Protein AF-A0A1Y1KI64-F1 (afdb_monomer_lite)

Structure (mmCIF, N/CA/C/O backbone):
data_AF-A0A1Y1KI64-F1
#
_entry.id   AF-A0A1Y1KI64-F1
#
loop_
_atom_site.group_PDB
_atom_site.id
_atom_site.type_symbol
_atom_site.label_atom_id
_atom_site.label_alt_id
_atom_site.label_comp_id
_atom_site.label_asym_id
_atom_site.label_entity_id
_atom_site.label_seq_id
_atom_site.pdbx_PDB_ins_code
_atom_site.Cartn_x
_atom_site.Cartn_y
_atom_site.Cartn_z
_atom_site.occupancy
_atom_site.B_iso_or_equiv
_atom_site.auth_seq_id
_atom_site.auth_comp_id
_atom_site.auth_asym_id
_atom_site.auth_atom_id
_atom_site.pdbx_PDB_model_num
ATOM 1 N N . ARG A 1 1 ? -20.036 -4.953 -13.969 1.00 54.66 1 ARG A N 1
ATOM 2 C CA . ARG A 1 1 ? -20.227 -5.077 -12.501 1.00 54.66 1 ARG A CA 1
ATOM 3 C C . ARG A 1 1 ? -18.937 -5.643 -11.930 1.00 54.66 1 ARG A C 1
ATOM 5 O O . ARG A 1 1 ? -18.495 -6.660 -12.444 1.00 54.66 1 ARG A O 1
ATOM 12 N N . GLY A 1 2 ? -18.296 -4.951 -10.988 1.00 80.56 2 GLY A N 1
ATOM 13 C CA . GLY A 1 2 ? -16.979 -5.333 -10.461 1.00 80.56 2 GLY A CA 1
ATOM 14 C C . GLY A 1 2 ? -17.076 -6.128 -9.159 1.00 80.56 2 GLY A C 1
ATOM 15 O O . GLY A 1 2 ? -18.046 -5.983 -8.418 1.00 80.56 2 GLY A O 1
ATOM 16 N N . PHE A 1 3 ? -16.058 -6.939 -8.870 1.00 85.06 3 PHE A N 1
ATOM 17 C CA . PHE A 1 3 ? -15.993 -7.805 -7.684 1.00 85.06 3 PHE A CA 1
ATOM 18 C C . PHE A 1 3 ? -16.094 -7.028 -6.353 1.00 85.06 3 PHE A C 1
ATOM 20 O O . PHE A 1 3 ? -16.698 -7.513 -5.401 1.00 85.06 3 PHE A O 1
ATOM 27 N N . GLN A 1 4 ? -15.623 -5.774 -6.330 1.00 91.38 4 GLN A N 1
ATOM 28 C CA . GLN A 1 4 ? -15.728 -4.837 -5.201 1.00 91.38 4 GLN A CA 1
ATOM 29 C C . GLN A 1 4 ? -17.155 -4.685 -4.640 1.00 91.38 4 GLN A C 1
ATOM 31 O O . GLN A 1 4 ? -17.322 -4.467 -3.446 1.00 91.38 4 GLN A O 1
ATOM 36 N N . GLN A 1 5 ? -18.195 -4.812 -5.471 1.00 90.69 5 GLN A N 1
ATOM 37 C CA . GLN A 1 5 ? -19.590 -4.631 -5.038 1.00 90.69 5 GLN A CA 1
ATOM 38 C C . GLN A 1 5 ? -20.092 -5.760 -4.126 1.00 90.69 5 GLN A C 1
ATOM 40 O O . GLN A 1 5 ? -21.065 -5.569 -3.405 1.00 90.69 5 GLN A O 1
ATOM 45 N N . TYR A 1 6 ? -19.445 -6.927 -4.165 1.00 93.06 6 TYR A N 1
ATOM 46 C CA . TYR A 1 6 ? -19.826 -8.090 -3.363 1.00 93.06 6 TYR A CA 1
ATOM 47 C C . TYR A 1 6 ? -19.014 -8.208 -2.068 1.00 93.06 6 TYR A C 1
ATOM 49 O O . TYR A 1 6 ? -19.431 -8.905 -1.147 1.00 93.06 6 TYR A O 1
ATOM 57 N N . LEU A 1 7 ? -17.878 -7.511 -1.975 1.00 91.50 7 LEU A N 1
ATOM 58 C CA . LEU A 1 7 ? -17.024 -7.469 -0.790 1.00 9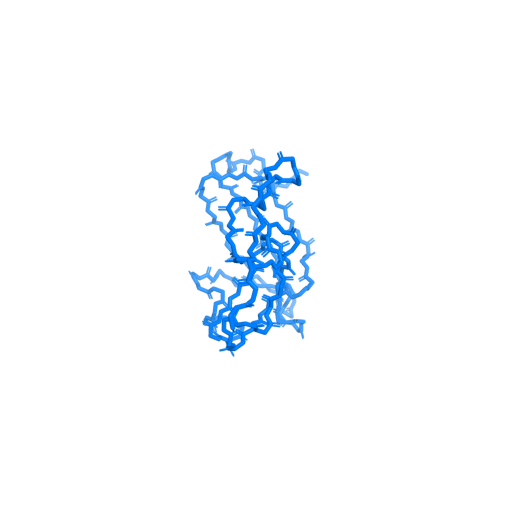1.50 7 LEU A CA 1
ATOM 59 C C . LEU A 1 7 ? -17.209 -6.143 -0.050 1.00 91.50 7 LEU A C 1
ATOM 61 O O . LEU A 1 7 ? -16.309 -5.312 0.008 1.00 91.50 7 LEU A O 1
ATOM 65 N N . VAL A 1 8 ? -18.404 -5.954 0.508 1.00 88.94 8 VAL A N 1
ATOM 66 C CA . VAL A 1 8 ? -18.846 -4.676 1.095 1.00 88.94 8 VAL A CA 1
ATOM 67 C C . VAL A 1 8 ? -17.985 -4.182 2.264 1.00 88.94 8 VAL A C 1
ATOM 69 O O . VAL A 1 8 ? -17.910 -2.981 2.479 1.00 88.94 8 VAL A O 1
ATOM 72 N N . ASP A 1 9 ? -17.293 -5.085 2.964 1.00 94.00 9 ASP A N 1
ATOM 73 C CA . ASP A 1 9 ? -16.432 -4.760 4.113 1.00 94.00 9 ASP A CA 1
ATOM 74 C C . ASP A 1 9 ? -14.947 -4.593 3.751 1.00 94.00 9 ASP A C 1
ATOM 76 O O . ASP A 1 9 ? -14.120 -4.347 4.636 1.00 94.00 9 ASP A O 1
ATOM 80 N N . TYR A 1 10 ? -14.581 -4.795 2.481 1.00 94.50 10 TYR A N 1
ATOM 81 C CA . TYR A 1 10 ? -13.192 -4.810 2.034 1.00 94.50 10 TYR A CA 1
ATOM 82 C C . TYR A 1 10 ? -12.932 -3.721 1.000 1.00 94.50 10 TYR A C 1
ATOM 84 O O . TYR A 1 10 ? -13.655 -3.604 0.016 1.00 94.50 10 TYR A O 1
ATOM 92 N N . LYS A 1 11 ? -11.836 -2.988 1.164 1.00 95.06 11 LYS A N 1
ATOM 93 C CA . LYS A 1 11 ? -11.240 -2.159 0.122 1.00 95.06 11 LYS A CA 1
ATOM 94 C C . LYS A 1 11 ? -10.331 -3.041 -0.722 1.00 95.06 11 LYS A C 1
ATOM 96 O O . LYS A 1 11 ? -9.376 -3.614 -0.195 1.00 95.06 11 LYS A O 1
ATOM 101 N N . ILE A 1 12 ? -10.625 -3.167 -2.012 1.00 95.81 12 ILE A N 1
ATOM 102 C CA . ILE A 1 12 ? -9.712 -3.799 -2.963 1.00 95.81 12 ILE A CA 1
ATOM 103 C C . ILE A 1 12 ? -8.838 -2.706 -3.574 1.00 95.81 12 ILE A C 1
ATOM 105 O O . ILE A 1 12 ? -9.364 -1.759 -4.160 1.00 95.81 12 ILE A O 1
ATOM 109 N N . THR A 1 13 ? -7.521 -2.865 -3.486 1.00 96.69 13 THR A N 1
ATOM 110 C CA . THR A 1 13 ? -6.560 -1.994 -4.171 1.00 96.69 13 THR A CA 1
ATOM 111 C C . THR A 1 13 ? -5.686 -2.834 -5.089 1.00 96.69 13 THR A C 1
ATOM 113 O O . THR A 1 13 ? -5.130 -3.851 -4.673 1.00 96.69 13 THR A O 1
ATOM 116 N N . VAL A 1 14 ? -5.585 -2.423 -6.351 1.00 96.81 14 VAL A N 1
ATOM 117 C CA . VAL A 1 14 ? -4.799 -3.097 -7.384 1.00 96.81 14 VAL A CA 1
ATOM 118 C C . VAL A 1 14 ? -3.624 -2.211 -7.768 1.00 96.81 14 VAL A C 1
ATOM 120 O O . VAL A 1 14 ? -3.796 -1.183 -8.419 1.00 96.81 14 VAL A O 1
ATOM 123 N N . TYR A 1 15 ? -2.427 -2.636 -7.397 1.00 97.38 15 TYR A N 1
ATOM 124 C CA . TYR A 1 15 ? -1.184 -1.918 -7.636 1.00 97.38 15 TYR A CA 1
ATOM 125 C C . TYR A 1 15 ? -0.496 -2.406 -8.906 1.00 97.38 15 TYR A C 1
ATOM 127 O O . TYR A 1 15 ? -0.385 -3.612 -9.130 1.00 97.38 15 TYR A O 1
ATOM 135 N N . GLN A 1 16 ? 0.041 -1.484 -9.699 1.00 96.50 16 GLN A N 1
ATOM 136 C CA . GLN A 1 16 ? 0.886 -1.829 -10.835 1.00 96.50 16 GLN A CA 1
ATOM 137 C C . GLN A 1 16 ? 2.278 -2.257 -10.344 1.00 96.50 16 GLN A C 1
ATOM 139 O O . GLN A 1 16 ? 2.967 -1.505 -9.646 1.00 96.50 16 GLN A O 1
ATOM 144 N N . HIS A 1 17 ? 2.729 -3.451 -10.736 1.00 93.50 17 HIS A N 1
ATOM 145 C CA . HIS A 1 17 ? 4.033 -3.970 -10.317 1.00 93.50 17 HIS A CA 1
ATOM 146 C C . HIS A 1 17 ? 5.205 -3.120 -10.831 1.00 93.50 17 HIS A C 1
ATOM 148 O O . HIS A 1 17 ? 6.063 -2.702 -10.051 1.00 93.50 17 HIS A O 1
ATOM 154 N N . ASN A 1 18 ? 5.189 -2.764 -12.119 1.00 92.75 18 ASN A N 1
ATOM 155 C CA . ASN A 1 18 ? 6.290 -2.053 -12.784 1.00 92.75 18 ASN A CA 1
ATOM 156 C C . ASN A 1 18 ? 6.614 -0.673 -12.186 1.00 92.75 18 ASN A C 1
ATOM 158 O O . ASN A 1 18 ? 7.750 -0.211 -12.274 1.00 92.75 18 ASN A O 1
ATOM 162 N N . THR A 1 19 ? 5.642 -0.009 -11.559 1.00 94.06 19 THR A N 1
ATOM 163 C CA . THR A 1 19 ? 5.830 1.315 -10.940 1.00 94.06 19 THR A CA 1
ATOM 164 C C . THR A 1 19 ? 6.090 1.234 -9.435 1.00 94.06 19 THR A C 1
ATOM 166 O O . THR A 1 19 ? 6.210 2.269 -8.769 1.00 94.06 19 THR A O 1
ATOM 169 N N . LYS A 1 20 ? 6.228 0.013 -8.896 1.00 92.69 20 LYS A N 1
ATOM 170 C CA . LYS A 1 20 ? 6.316 -0.280 -7.459 1.00 92.69 20 LYS A CA 1
ATOM 171 C C . LYS A 1 20 ? 5.116 0.267 -6.677 1.00 92.69 20 LYS A C 1
ATOM 173 O O . LYS A 1 20 ? 5.288 0.885 -5.629 1.00 92.69 20 LYS A O 1
ATOM 178 N N . GLY A 1 21 ? 3.920 0.108 -7.239 1.00 91.62 21 GLY A N 1
ATOM 179 C CA . GLY A 1 21 ? 2.668 0.541 -6.623 1.00 91.62 21 GLY A CA 1
ATOM 180 C C . GLY A 1 21 ? 2.355 2.031 -6.719 1.00 91.62 21 GLY A C 1
ATOM 181 O O . GLY A 1 21 ? 1.259 2.410 -6.331 1.00 91.62 21 GLY A O 1
ATOM 182 N N . ARG A 1 22 ? 3.238 2.857 -7.305 1.00 92.94 22 ARG A N 1
ATOM 183 C CA . ARG A 1 22 ? 2.961 4.290 -7.549 1.00 92.94 22 ARG A CA 1
ATOM 184 C C . ARG A 1 22 ? 1.781 4.542 -8.465 1.00 92.94 22 ARG A C 1
ATOM 186 O O . ARG A 1 22 ? 1.138 5.579 -8.369 1.00 92.94 22 ARG A O 1
ATOM 193 N N . GLU A 1 23 ? 1.525 3.602 -9.358 1.00 94.81 23 GLU A N 1
ATOM 194 C CA . GLU A 1 23 ? 0.340 3.605 -10.191 1.00 94.81 23 GLU A CA 1
ATOM 195 C C . GLU A 1 23 ? -0.623 2.537 -9.681 1.00 94.81 23 GLU A C 1
ATOM 197 O O . GLU A 1 23 ? -0.242 1.384 -9.446 1.00 94.81 23 GLU A O 1
ATOM 202 N N . VAL A 1 24 ? -1.876 2.942 -9.506 1.00 95.06 24 VAL A N 1
ATOM 203 C CA . VAL A 1 24 ? -2.954 2.091 -9.019 1.00 95.06 24 VAL A CA 1
ATOM 204 C C . VAL A 1 24 ? -3.952 1.912 -10.148 1.00 95.06 24 VAL A C 1
ATOM 206 O O . VAL A 1 24 ? -4.511 2.874 -10.667 1.00 95.06 24 VAL A O 1
ATOM 209 N N . VAL A 1 25 ? -4.165 0.659 -10.534 1.00 94.88 25 VAL A N 1
ATOM 210 C CA . VAL A 1 25 ? -5.082 0.274 -11.615 1.00 94.88 25 VAL A CA 1
ATOM 211 C C . VAL A 1 25 ? -6.532 0.407 -11.154 1.00 94.88 25 VAL A C 1
ATOM 213 O O . VAL A 1 25 ? -7.424 0.737 -11.934 1.00 94.88 25 VAL A O 1
ATOM 216 N N . PHE A 1 26 ? -6.777 0.123 -9.876 1.00 95.19 26 PHE A N 1
ATOM 217 C CA . PHE A 1 26 ? -8.094 0.200 -9.266 1.00 95.19 26 PHE A CA 1
ATOM 218 C C . PHE A 1 26 ? -7.976 0.446 -7.767 1.00 95.19 26 PHE A C 1
ATOM 220 O O . PHE A 1 26 ? -7.185 -0.209 -7.088 1.00 95.19 26 PHE A O 1
ATOM 227 N N . GLU A 1 27 ? -8.826 1.326 -7.251 1.00 94.81 27 GLU A N 1
ATOM 228 C CA . GLU A 1 27 ? -8.952 1.584 -5.824 1.00 94.81 27 GLU A CA 1
ATOM 229 C C . GLU A 1 27 ? -10.430 1.600 -5.432 1.00 94.81 27 GLU A C 1
ATOM 231 O O . GLU A 1 27 ? -11.236 2.365 -5.967 1.00 94.81 27 GLU A O 1
ATOM 236 N N . GLY A 1 28 ? -10.797 0.697 -4.526 1.00 93.88 28 GLY A N 1
ATOM 237 C CA . GLY A 1 28 ? -12.124 0.646 -3.933 1.00 93.88 28 GLY A CA 1
ATOM 238 C C . GLY A 1 28 ? -12.354 1.749 -2.890 1.00 93.88 28 GLY A C 1
ATOM 239 O O . GLY A 1 28 ? -11.419 2.452 -2.503 1.00 93.88 28 GLY A O 1
ATOM 240 N N . PRO A 1 29 ? -13.596 1.888 -2.396 1.00 93.19 29 PRO A N 1
ATOM 241 C CA . PRO A 1 29 ? -13.910 2.813 -1.308 1.00 93.19 29 PRO A CA 1
ATOM 242 C C . PRO A 1 29 ? -13.139 2.462 -0.027 1.00 93.19 29 PRO A C 1
ATOM 244 O O . PRO A 1 29 ? -12.802 1.300 0.202 1.00 93.19 29 PRO A O 1
ATOM 247 N N . GLU A 1 30 ? -12.904 3.460 0.829 1.00 91.00 30 GLU A N 1
ATOM 248 C CA . GLU A 1 30 ? -12.300 3.243 2.148 1.00 91.00 30 GLU A CA 1
ATOM 249 C C . GLU A 1 30 ? -13.159 2.318 3.010 1.00 91.00 30 GLU A C 1
ATOM 251 O O . GLU A 1 30 ? -14.349 2.560 3.207 1.00 91.00 30 GLU A O 1
ATOM 256 N N . MET A 1 31 ? -12.535 1.256 3.520 1.00 92.75 31 MET A N 1
ATOM 257 C CA . MET A 1 31 ? -13.166 0.214 4.328 1.00 92.75 31 MET A CA 1
ATOM 258 C C . MET A 1 31 ? -12.184 -0.305 5.381 1.00 92.75 31 MET A C 1
ATOM 260 O O . MET A 1 31 ? -10.969 -0.157 5.258 1.00 92.75 31 MET A O 1
ATOM 264 N N . ASN A 1 32 ? -12.711 -0.978 6.405 1.00 90.31 32 ASN A N 1
ATOM 265 C CA . ASN A 1 32 ? -11.907 -1.473 7.527 1.00 90.31 32 ASN A CA 1
ATOM 266 C C . ASN A 1 32 ? -10.950 -2.611 7.146 1.00 90.31 32 ASN A C 1
ATOM 268 O O . ASN A 1 32 ? -9.890 -2.756 7.753 1.00 90.31 32 ASN A O 1
ATOM 272 N N . LYS A 1 33 ? -11.325 -3.453 6.177 1.00 94.31 33 LYS A N 1
ATOM 273 C CA . LYS A 1 33 ? -10.501 -4.579 5.725 1.00 94.31 33 LYS A CA 1
ATOM 274 C C . LYS A 1 33 ? -9.914 -4.264 4.357 1.00 94.31 33 LYS A C 1
ATOM 276 O O . LYS A 1 33 ? -10.545 -3.584 3.556 1.00 94.31 33 LYS A O 1
ATOM 281 N N . LYS A 1 34 ? -8.720 -4.780 4.071 1.00 94.44 34 LYS A N 1
ATOM 282 C CA . LYS A 1 34 ? -8.000 -4.505 2.821 1.00 94.44 34 LYS A CA 1
ATOM 283 C C . LYS A 1 34 ? -7.677 -5.797 2.083 1.00 94.44 34 LYS A C 1
ATOM 285 O O . LYS A 1 34 ? -7.309 -6.791 2.706 1.00 94.44 34 LYS A O 1
ATOM 290 N N . ILE A 1 35 ? -7.801 -5.763 0.762 1.00 95.94 35 ILE A N 1
ATOM 291 C CA . ILE A 1 35 ? -7.291 -6.779 -0.156 1.00 95.94 35 ILE A CA 1
ATOM 292 C C . ILE A 1 35 ? -6.368 -6.059 -1.126 1.00 95.94 35 ILE A C 1
ATOM 294 O O . ILE A 1 35 ? -6.819 -5.266 -1.949 1.00 95.94 35 ILE A O 1
ATOM 298 N N . ASN A 1 36 ? -5.079 -6.355 -1.025 1.00 97.00 36 ASN A N 1
ATOM 299 C CA . ASN A 1 36 ? -4.068 -5.777 -1.892 1.00 97.00 36 ASN A CA 1
ATOM 300 C C . ASN A 1 36 ? -3.724 -6.787 -2.983 1.00 97.00 36 ASN A C 1
ATOM 302 O O . ASN A 1 36 ? -3.344 -7.926 -2.697 1.00 97.00 36 ASN A O 1
ATOM 306 N N . L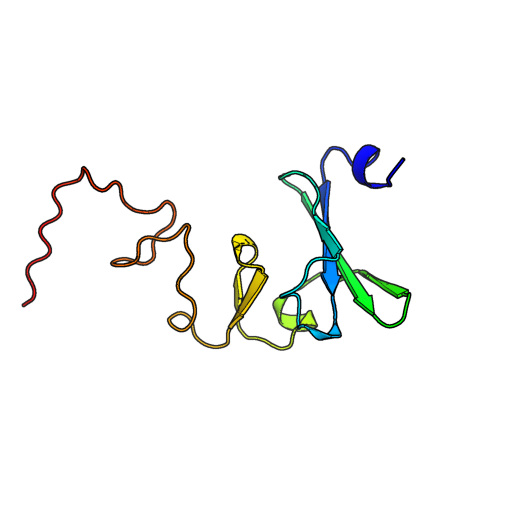EU A 1 37 ? -3.877 -6.365 -4.232 1.00 97.00 37 LEU A N 1
ATOM 307 C CA . LEU A 1 37 ? -3.531 -7.143 -5.410 1.00 97.00 37 LEU A CA 1
ATOM 308 C C . LEU A 1 37 ? -2.390 -6.451 -6.144 1.00 97.00 37 LEU A C 1
ATOM 310 O O . LEU A 1 37 ? -2.387 -5.234 -6.304 1.00 97.00 37 LEU A O 1
ATOM 314 N N . LEU A 1 38 ? -1.438 -7.237 -6.614 1.00 97.12 38 LEU A N 1
ATOM 315 C CA . LEU A 1 38 ? -0.360 -6.802 -7.479 1.00 97.12 38 LEU A CA 1
ATOM 316 C C . LEU A 1 38 ? -0.677 -7.261 -8.900 1.00 97.12 38 LEU A C 1
ATOM 318 O O . LEU A 1 38 ? -0.832 -8.460 -9.133 1.00 97.12 38 LEU A O 1
ATOM 322 N N . TYR A 1 39 ? -0.789 -6.318 -9.827 1.00 96.81 39 TYR A N 1
ATOM 323 C CA . TYR A 1 39 ? -0.990 -6.602 -11.239 1.00 96.81 39 TYR A CA 1
ATOM 324 C C . TYR A 1 39 ? 0.355 -6.630 -11.966 1.00 96.81 39 TYR A C 1
ATOM 326 O O . TYR A 1 39 ? 1.084 -5.632 -11.985 1.00 96.81 39 TYR A O 1
ATOM 334 N N . ASP A 1 40 ? 0.674 -7.785 -12.541 1.00 95.25 40 ASP A N 1
ATOM 335 C CA . ASP A 1 40 ? 1.909 -8.056 -13.274 1.00 95.25 40 ASP A CA 1
ATOM 336 C C . ASP A 1 40 ? 1.613 -9.009 -14.434 1.00 95.25 40 ASP A C 1
ATOM 338 O O . ASP A 1 40 ? 0.934 -10.012 -14.235 1.00 95.25 40 ASP A O 1
ATOM 342 N N . ASP A 1 41 ? 2.070 -8.670 -15.640 1.00 93.44 41 ASP A N 1
ATOM 343 C CA . ASP A 1 41 ? 1.922 -9.480 -16.863 1.00 93.44 41 ASP A CA 1
ATOM 344 C C . ASP A 1 41 ? 0.535 -10.143 -17.051 1.00 93.44 41 ASP A C 1
ATOM 346 O O . ASP A 1 41 ? 0.392 -11.356 -17.191 1.00 93.44 41 ASP A O 1
ATOM 350 N N . ASN A 1 42 ? -0.529 -9.329 -17.005 1.00 93.31 42 ASN A N 1
ATOM 351 C CA . ASN A 1 42 ? -1.924 -9.776 -17.135 1.00 93.31 42 ASN A CA 1
ATOM 352 C C . ASN A 1 42 ? -2.390 -10.779 -16.051 1.00 93.31 42 ASN A C 1
ATOM 354 O O . ASN A 1 42 ? -3.401 -11.465 -16.214 1.00 93.31 42 ASN A O 1
ATOM 358 N N . HIS A 1 43 ? -1.685 -10.839 -14.922 1.00 95.44 43 HIS A N 1
ATOM 359 C CA . HIS A 1 43 ? -2.008 -11.668 -13.769 1.00 95.44 43 HIS A CA 1
ATOM 360 C C . HIS A 1 43 ? -2.161 -10.823 -12.496 1.00 95.44 43 HIS A C 1
ATOM 362 O O . HIS A 1 43 ? -1.513 -9.792 -12.320 1.00 95.44 43 HIS A O 1
ATOM 368 N N . PHE A 1 44 ? -3.031 -11.273 -11.587 1.00 95.62 44 PHE A N 1
ATOM 369 C CA . PHE A 1 44 ? -3.250 -10.641 -10.287 1.00 95.62 44 PHE A CA 1
ATOM 370 C C . PHE A 1 44 ? -2.715 -11.543 -9.179 1.00 95.62 44 PHE A C 1
ATOM 372 O O . PHE A 1 44 ? -3.214 -12.646 -8.968 1.00 95.62 44 PHE A O 1
ATOM 379 N N . ASN A 1 45 ? -1.736 -11.050 -8.429 1.00 96.12 45 ASN A N 1
ATOM 380 C CA . ASN A 1 45 ? -1.185 -11.729 -7.263 1.00 96.12 45 ASN A CA 1
ATOM 381 C C . ASN A 1 45 ? -1.741 -11.104 -5.983 1.00 96.12 45 ASN A C 1
ATOM 383 O O . ASN A 1 45 ? -1.712 -9.887 -5.821 1.00 96.12 45 ASN A O 1
ATOM 387 N N . VAL A 1 46 ? -2.212 -11.921 -5.043 1.00 96.06 46 VAL A N 1
ATOM 388 C CA . VAL A 1 46 ? -2.592 -11.425 -3.714 1.00 96.06 46 VAL A CA 1
ATOM 389 C C . VAL A 1 46 ? -1.325 -11.150 -2.912 1.00 96.06 46 VAL A C 1
ATOM 391 O O . VAL A 1 46 ? -0.482 -12.034 -2.767 1.00 96.06 46 VAL A O 1
ATOM 394 N N . ILE A 1 47 ? -1.207 -9.944 -2.358 1.00 96.81 47 ILE A N 1
ATOM 395 C CA . ILE A 1 47 ? -0.090 -9.564 -1.490 1.00 96.81 47 ILE A CA 1
ATOM 396 C C . ILE A 1 47 ? -0.598 -9.241 -0.086 1.00 96.81 47 ILE A C 1
ATOM 398 O O . ILE A 1 47 ? -1.607 -8.565 0.105 1.00 96.81 47 ILE A O 1
ATOM 402 N N . THR A 1 48 ? 0.117 -9.726 0.925 1.00 95.88 48 THR A N 1
ATOM 403 C CA . THR A 1 48 ? -0.210 -9.490 2.342 1.00 95.88 48 THR A CA 1
ATOM 404 C C . THR A 1 48 ? 0.628 -8.374 2.960 1.00 95.88 48 THR A C 1
ATOM 406 O O . THR A 1 48 ? 0.291 -7.874 4.029 1.00 95.88 48 THR A O 1
ATOM 409 N N . SER A 1 49 ? 1.704 -7.958 2.285 1.00 95.81 49 SER A N 1
ATOM 410 C CA . SER A 1 49 ? 2.601 -6.889 2.720 1.00 95.81 49 SER A CA 1
ATOM 411 C C . SER A 1 49 ? 3.065 -6.057 1.525 1.00 95.81 49 SER A C 1
ATOM 413 O O . SER A 1 49 ? 3.710 -6.576 0.614 1.00 95.81 49 SER A O 1
ATOM 415 N N . LEU A 1 50 ? 2.752 -4.758 1.545 1.00 96.00 50 LEU A N 1
ATOM 416 C CA . LEU A 1 50 ? 3.165 -3.803 0.508 1.00 96.00 50 LEU A CA 1
ATOM 417 C C . LEU A 1 50 ? 4.682 -3.593 0.517 1.00 96.00 50 LEU A C 1
ATOM 419 O O . LEU A 1 50 ? 5.308 -3.531 -0.536 1.00 96.00 50 LEU A O 1
ATOM 423 N N . THR A 1 51 ? 5.293 -3.546 1.701 1.00 96.25 51 THR A N 1
ATOM 424 C CA . THR A 1 51 ? 6.743 -3.368 1.847 1.00 96.25 51 THR A CA 1
ATOM 425 C C . THR A 1 51 ? 7.521 -4.562 1.305 1.00 96.25 51 THR A C 1
ATOM 427 O O . THR A 1 51 ? 8.526 -4.380 0.621 1.00 96.25 51 THR A O 1
ATOM 430 N N . ALA A 1 52 ? 7.021 -5.782 1.531 1.00 95.25 52 ALA A N 1
ATOM 431 C CA . AL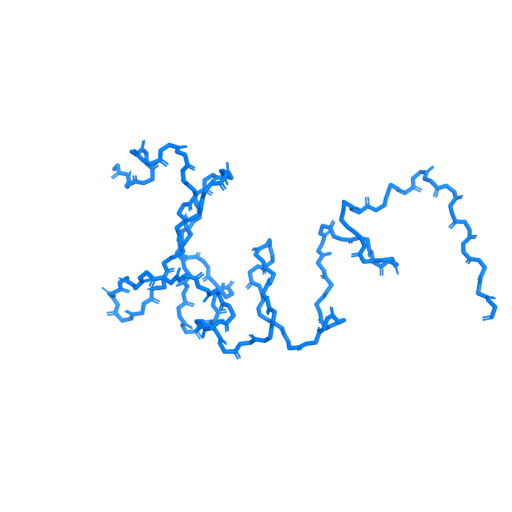A A 1 52 ? 7.607 -6.986 0.948 1.00 95.25 52 ALA A CA 1
ATOM 432 C C . ALA A 1 52 ? 7.417 -7.029 -0.576 1.00 95.25 52 ALA A C 1
ATOM 434 O O . ALA A 1 52 ? 8.366 -7.327 -1.296 1.00 95.25 52 ALA A O 1
ATOM 435 N N . ALA A 1 53 ? 6.220 -6.690 -1.070 1.00 95.44 53 ALA A N 1
ATOM 436 C CA . ALA A 1 53 ? 5.919 -6.696 -2.502 1.00 95.44 53 ALA A CA 1
ATOM 437 C C . ALA A 1 53 ? 6.752 -5.675 -3.296 1.00 95.44 53 ALA A C 1
ATOM 439 O O . ALA A 1 53 ? 7.164 -5.962 -4.416 1.00 95.44 53 ALA A O 1
ATOM 440 N N . PHE A 1 54 ? 7.027 -4.499 -2.722 1.00 95.19 54 PHE A N 1
ATOM 441 C CA . PHE A 1 54 ? 7.758 -3.420 -3.399 1.00 95.19 54 PHE A CA 1
ATOM 442 C C . PHE A 1 54 ? 9.226 -3.285 -2.987 1.00 95.19 54 PHE A C 1
ATOM 444 O O . PHE A 1 54 ? 9.897 -2.352 -3.440 1.00 95.19 54 PHE A O 1
ATOM 451 N N . ALA A 1 55 ? 9.727 -4.219 -2.171 1.00 94.50 55 ALA A N 1
ATOM 452 C CA . ALA A 1 55 ? 11.095 -4.242 -1.660 1.00 94.50 55 ALA A CA 1
ATOM 453 C C . ALA A 1 55 ? 11.534 -2.880 -1.087 1.00 94.50 55 ALA A C 1
ATOM 455 O O . ALA A 1 55 ? 12.554 -2.323 -1.491 1.00 94.50 55 ALA A O 1
ATOM 456 N N . CYS A 1 56 ? 10.731 -2.330 -0.174 1.00 94.00 56 CYS A N 1
ATOM 457 C CA . CYS A 1 56 ? 10.986 -1.050 0.488 1.00 94.00 56 CYS A CA 1
ATOM 458 C C . CYS A 1 56 ? 10.780 -1.160 2.001 1.00 94.00 56 CYS A C 1
ATOM 460 O O . CYS A 1 56 ? 10.062 -2.038 2.481 1.00 94.00 56 CYS A O 1
ATOM 462 N N . SER A 1 57 ? 11.384 -0.252 2.768 1.00 95.06 57 SER A N 1
ATOM 463 C CA . SER A 1 57 ? 11.234 -0.261 4.234 1.00 95.06 57 SER A CA 1
ATOM 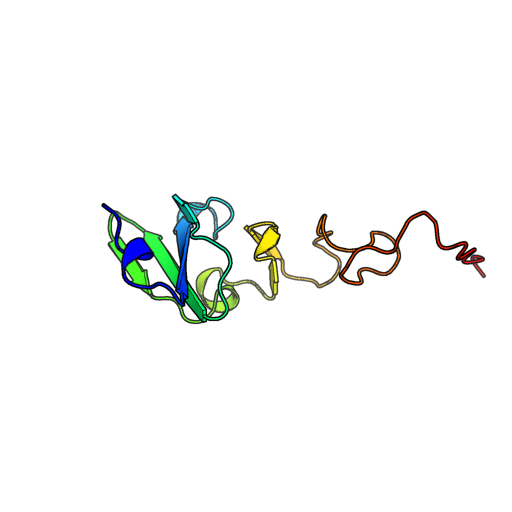464 C C . SER A 1 57 ? 9.851 0.209 4.688 1.00 95.06 57 SER A C 1
ATOM 466 O O . SER A 1 57 ? 9.316 -0.283 5.682 1.00 95.06 57 SER A O 1
ATOM 468 N N . TYR A 1 58 ? 9.269 1.167 3.969 1.00 94.00 58 TYR A N 1
ATOM 469 C CA . TYR A 1 58 ? 7.989 1.782 4.291 1.00 94.00 58 TYR A CA 1
ATOM 470 C C . TYR A 1 58 ? 7.188 2.043 3.017 1.00 94.00 58 TYR A C 1
ATOM 472 O O . TYR A 1 58 ? 7.748 2.244 1.937 1.00 94.00 58 TYR A O 1
ATOM 480 N N . TYR A 1 59 ? 5.865 2.061 3.145 1.00 94.06 59 TYR A N 1
ATOM 481 C CA . TYR A 1 59 ? 4.960 2.368 2.047 1.00 94.06 59 TYR A CA 1
ATOM 482 C C . TYR A 1 59 ? 3.863 3.307 2.533 1.00 94.06 59 TYR A C 1
ATOM 484 O O . TYR A 1 59 ? 3.208 3.030 3.537 1.00 94.06 59 TYR A O 1
ATOM 492 N N . CYS A 1 60 ? 3.670 4.421 1.831 1.00 92.12 60 CYS A N 1
ATOM 493 C CA . CYS A 1 60 ? 2.581 5.345 2.103 1.00 92.12 60 CYS A CA 1
ATOM 494 C C . CYS A 1 60 ? 1.389 4.949 1.239 1.00 92.12 60 CYS A C 1
ATOM 496 O O . CYS A 1 60 ? 1.426 5.164 0.032 1.00 92.12 60 CYS A O 1
ATOM 498 N N . GLU A 1 61 ? 0.350 4.373 1.844 1.00 91.12 61 GLU A N 1
ATOM 499 C CA . GLU A 1 61 ? -0.874 4.010 1.121 1.00 91.12 61 GLU A CA 1
ATOM 500 C C . GLU A 1 61 ? -1.625 5.233 0.564 1.00 91.12 61 GLU A C 1
ATOM 502 O O . GLU A 1 61 ? -1.966 5.191 -0.609 1.00 91.12 61 GLU A O 1
ATOM 507 N N . PRO A 1 62 ? -1.821 6.348 1.301 1.00 89.31 62 PRO A N 1
ATOM 508 C CA . PRO A 1 62 ? -2.504 7.525 0.748 1.00 89.31 62 PRO A CA 1
ATOM 509 C C . PRO A 1 62 ? -1.810 8.147 -0.470 1.00 89.31 62 PRO A C 1
ATOM 511 O O . PRO A 1 62 ? -2.470 8.632 -1.381 1.00 89.31 62 PRO A O 1
ATOM 514 N N . CYS A 1 63 ? -0.473 8.148 -0.487 1.00 90.44 63 CYS A N 1
ATOM 515 C CA . CYS A 1 63 ? 0.320 8.710 -1.585 1.00 90.44 63 CYS A CA 1
ATOM 516 C C . CYS A 1 63 ? 0.823 7.649 -2.572 1.00 90.44 63 CYS A C 1
ATOM 518 O O . CYS A 1 63 ? 1.623 7.975 -3.450 1.00 90.44 63 CYS A O 1
ATOM 520 N N . HIS A 1 64 ? 0.460 6.380 -2.369 1.00 93.50 64 HIS A N 1
ATOM 521 C CA . HIS A 1 64 ? 0.941 5.223 -3.126 1.00 93.50 64 HIS A CA 1
ATOM 522 C C . HIS A 1 64 ? 2.459 5.216 -3.370 1.00 93.50 64 HIS A C 1
ATOM 524 O O . HIS A 1 64 ? 2.940 4.910 -4.451 1.00 93.50 64 HIS A O 1
ATOM 530 N N . THR A 1 65 ? 3.259 5.604 -2.375 1.00 92.94 65 THR A N 1
ATOM 531 C CA . THR A 1 65 ? 4.701 5.821 -2.575 1.00 92.94 65 THR A CA 1
ATOM 532 C C . THR A 1 65 ? 5.537 4.936 -1.648 1.00 92.94 65 THR A C 1
ATOM 534 O O . THR A 1 65 ? 5.409 5.062 -0.426 1.00 92.94 65 THR A O 1
ATOM 537 N N . PRO A 1 66 ? 6.430 4.080 -2.187 1.00 93.50 66 PRO A N 1
ATOM 538 C CA . PRO A 1 66 ? 7.431 3.371 -1.394 1.00 93.50 66 PRO A CA 1
ATOM 539 C C . PRO A 1 66 ? 8.582 4.305 -0.995 1.00 93.50 66 PRO A C 1
ATOM 541 O O . PRO A 1 66 ? 8.998 5.162 -1.781 1.00 93.50 66 PRO A O 1
ATOM 544 N N . PHE A 1 67 ? 9.130 4.123 0.207 1.00 93.06 67 PHE A N 1
ATOM 545 C CA . PHE A 1 67 ? 10.271 4.890 0.709 1.00 93.06 67 PHE A CA 1
ATOM 546 C C . PHE A 1 67 ? 11.103 4.098 1.729 1.00 93.06 67 PHE A C 1
ATOM 548 O O . PHE A 1 67 ? 10.589 3.250 2.454 1.00 93.06 67 PHE A O 1
ATOM 555 N N . ASP A 1 68 ? 12.402 4.396 1.809 1.00 91.12 68 ASP A N 1
ATOM 556 C CA . ASP A 1 68 ? 13.343 3.595 2.612 1.00 91.12 68 ASP A CA 1
ATOM 557 C C . ASP A 1 68 ? 13.665 4.196 3.985 1.00 91.12 68 ASP A C 1
ATOM 559 O O . ASP A 1 68 ? 14.053 3.480 4.912 1.00 91.12 68 ASP A O 1
ATOM 563 N N . HIS A 1 69 ? 13.449 5.502 4.155 1.00 88.44 69 HIS A N 1
ATOM 564 C CA . HIS A 1 69 ? 13.713 6.218 5.402 1.00 88.44 69 HIS A CA 1
ATOM 565 C C . HIS A 1 69 ? 12.510 7.060 5.816 1.00 88.44 69 HIS A C 1
ATOM 567 O O . HIS A 1 69 ? 11.923 7.743 4.981 1.00 88.44 69 HIS A O 1
ATOM 573 N N . LYS A 1 70 ? 12.188 7.072 7.116 1.00 80.88 70 LYS A N 1
ATOM 574 C CA . LYS A 1 70 ? 10.987 7.729 7.671 1.00 80.88 70 LYS A CA 1
ATOM 575 C C . LYS A 1 70 ? 10.787 9.181 7.215 1.00 80.88 70 LYS A C 1
ATOM 577 O O . LYS A 1 70 ? 9.659 9.583 6.990 1.00 80.88 70 LYS A O 1
ATOM 582 N N . ASN A 1 71 ? 11.873 9.931 7.027 1.00 80.06 71 ASN A N 1
ATOM 583 C CA . ASN A 1 71 ? 11.828 11.351 6.662 1.00 80.06 71 ASN A CA 1
ATOM 584 C C . ASN A 1 71 ? 11.884 11.623 5.147 1.00 80.06 71 ASN A C 1
ATOM 586 O O . ASN A 1 71 ? 11.834 12.784 4.743 1.00 80.06 71 ASN A O 1
ATOM 590 N N . ASN A 1 72 ? 12.006 10.590 4.305 1.00 84.56 72 ASN A N 1
ATOM 591 C CA . ASN A 1 72 ? 12.122 10.765 2.852 1.00 84.56 72 ASN A CA 1
ATOM 592 C C . ASN A 1 72 ? 10.776 11.024 2.173 1.00 84.56 72 ASN A C 1
ATOM 594 O O . ASN A 1 72 ? 10.747 11.503 1.04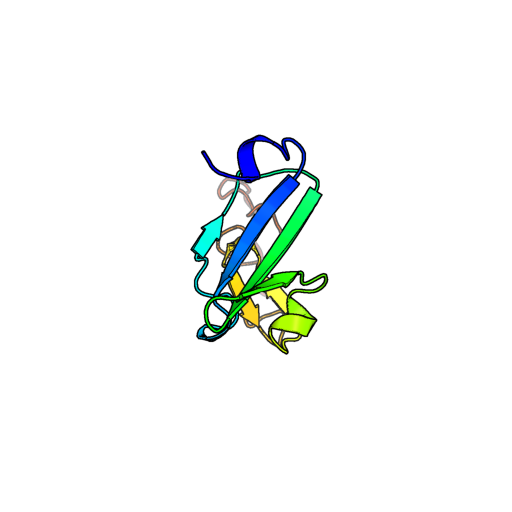2 1.00 84.56 72 ASN A O 1
ATOM 598 N N . HIS A 1 73 ? 9.670 10.700 2.840 1.00 86.56 73 HIS A N 1
ATOM 599 C CA . HIS A 1 73 ? 8.333 10.924 2.321 1.00 86.56 73 HIS A CA 1
ATOM 600 C C . HIS A 1 73 ? 7.597 11.941 3.195 1.00 86.56 73 HIS A C 1
ATOM 602 O O . HIS A 1 73 ? 7.425 11.732 4.393 1.00 86.56 73 HIS A O 1
ATOM 608 N N . ARG A 1 74 ? 7.155 13.044 2.584 1.00 83.88 74 ARG A N 1
ATOM 609 C CA . ARG A 1 74 ? 6.263 14.025 3.210 1.00 83.88 74 ARG A CA 1
ATOM 610 C C . ARG A 1 74 ? 4.864 13.803 2.657 1.00 83.88 74 ARG A C 1
ATOM 612 O O . ARG A 1 74 ? 4.615 14.104 1.495 1.00 83.88 74 ARG A O 1
ATOM 619 N N . CYS A 1 75 ? 3.994 13.230 3.478 1.00 81.94 75 CYS A N 1
ATOM 620 C CA . CYS A 1 75 ? 2.631 12.913 3.085 1.00 81.94 75 CYS A CA 1
ATOM 621 C C . CYS A 1 75 ? 1.748 14.163 3.185 1.00 81.94 75 CYS A C 1
ATOM 623 O O . CYS A 1 75 ? 1.837 14.900 4.167 1.00 81.94 75 CYS A O 1
ATOM 625 N N . GLU A 1 76 ? 0.864 14.385 2.214 1.00 77.06 76 GLU A N 1
ATOM 626 C CA . GLU A 1 76 ? -0.033 15.552 2.205 1.00 77.06 76 GLU A CA 1
ATOM 627 C C . GLU A 1 76 ? -1.035 15.542 3.369 1.00 77.06 76 GLU A C 1
ATOM 629 O O . GLU A 1 76 ? -1.475 16.596 3.818 1.00 77.06 76 GLU A O 1
ATOM 634 N N . VAL A 1 77 ? -1.353 14.359 3.910 1.00 75.69 77 VAL A N 1
ATOM 635 C CA . VAL A 1 77 ? -2.244 14.227 5.076 1.00 75.69 77 VAL A CA 1
ATOM 636 C C . VAL A 1 77 ? -1.528 14.411 6.421 1.00 75.69 77 VAL A C 1
ATOM 638 O O . VAL A 1 77 ? -2.183 14.457 7.464 1.00 75.69 77 VAL A O 1
ATOM 641 N N . THR A 1 78 ? -0.195 14.528 6.412 1.00 77.44 78 THR A N 1
ATOM 642 C CA . THR A 1 78 ? 0.623 14.751 7.615 1.00 77.44 78 THR A CA 1
ATOM 643 C C . THR A 1 78 ? 1.041 16.212 7.741 1.00 77.44 78 THR A C 1
ATOM 645 O O . THR A 1 78 ? 1.317 16.882 6.749 1.00 77.44 78 THR A O 1
ATOM 648 N N . CYS A 1 79 ? 1.157 16.718 8.969 1.00 72.88 79 CYS A N 1
ATOM 649 C CA . CYS A 1 79 ? 1.708 18.053 9.201 1.00 72.88 79 CYS A CA 1
ATOM 650 C C . CYS A 1 79 ? 3.173 18.136 8.734 1.00 72.88 79 CYS A C 1
ATOM 652 O O . CYS A 1 79 ? 4.006 17.351 9.178 1.00 72.88 79 CYS A O 1
ATOM 654 N N . ALA A 1 80 ? 3.534 19.138 7.927 1.00 72.88 80 ALA A N 1
ATOM 655 C CA . ALA A 1 80 ? 4.909 19.300 7.442 1.00 72.88 80 ALA A CA 1
ATOM 656 C C . ALA A 1 80 ? 5.947 19.567 8.555 1.00 72.88 80 ALA A C 1
ATOM 658 O O . ALA A 1 80 ? 7.126 19.265 8.365 1.00 72.88 80 ALA A O 1
ATOM 659 N N . ALA A 1 81 ? 5.522 20.128 9.694 1.00 71.25 81 ALA A N 1
ATOM 660 C CA . ALA A 1 81 ? 6.403 20.477 10.809 1.00 71.25 81 ALA A CA 1
ATOM 661 C C . ALA A 1 81 ? 6.636 19.302 11.773 1.00 71.25 81 ALA A C 1
ATOM 663 O O . ALA A 1 81 ? 7.778 18.977 12.080 1.00 71.25 81 ALA A O 1
ATOM 664 N N . CYS A 1 82 ? 5.566 18.647 12.239 1.00 75.25 82 CYS A N 1
ATOM 665 C CA . CYS A 1 82 ? 5.655 17.580 13.247 1.00 75.25 82 CYS A CA 1
ATOM 666 C C . CYS A 1 82 ? 5.426 16.161 12.695 1.00 75.25 82 CYS A C 1
ATOM 668 O O . CYS A 1 82 ? 5.520 15.194 13.451 1.00 75.25 82 CYS A O 1
ATOM 670 N N . GLN A 1 83 ? 5.104 16.031 11.401 1.00 73.00 83 GLN A N 1
ATOM 671 C CA . GLN A 1 83 ? 4.819 14.771 10.697 1.00 73.00 83 GLN A CA 1
ATOM 672 C C . GLN A 1 83 ? 3.685 13.927 11.316 1.00 73.00 83 GLN A C 1
ATOM 674 O O . GLN A 1 83 ? 3.563 12.738 11.029 1.00 73.00 83 GLN A O 1
ATOM 679 N N . GLN A 1 84 ? 2.833 14.528 12.154 1.00 74.50 84 GLN A N 1
ATOM 680 C CA . GLN A 1 84 ? 1.671 13.857 12.743 1.00 74.50 84 GLN A CA 1
ATOM 681 C C . GLN A 1 84 ? 0.483 13.823 11.773 1.00 74.50 84 GLN A C 1
ATOM 683 O O . GLN A 1 84 ? 0.343 14.704 10.921 1.00 74.50 84 GLN A O 1
ATOM 688 N N . THR A 1 85 ? -0.365 12.800 11.928 1.00 70.25 85 THR A N 1
ATOM 689 C CA . THR A 1 85 ? -1.663 12.660 11.244 1.00 70.25 85 THR A CA 1
ATOM 690 C C . THR A 1 85 ? -2.785 12.688 12.291 1.00 70.25 85 THR A C 1
ATOM 692 O O . THR A 1 85 ? -2.672 11.955 13.276 1.00 70.25 85 THR A O 1
ATOM 695 N N . PRO A 1 86 ? -3.874 13.457 12.101 1.00 73.12 86 PRO A N 1
ATOM 696 C CA . PRO A 1 86 ? -4.123 14.378 10.987 1.00 73.12 86 PRO A CA 1
ATOM 697 C C . PRO A 1 86 ? -3.176 15.587 11.008 1.00 73.12 86 PRO A C 1
ATOM 699 O O . PRO A 1 86 ? -2.527 15.860 12.019 1.00 73.12 86 PRO A O 1
ATOM 702 N N . ALA A 1 87 ? -3.077 16.300 9.883 1.00 75.69 87 ALA A N 1
ATOM 703 C CA . ALA A 1 87 ? -2.325 17.548 9.817 1.00 75.69 87 ALA A CA 1
ATOM 704 C C . ALA A 1 87 ? -2.799 18.532 10.903 1.00 75.69 87 ALA A C 1
ATOM 706 O O . ALA A 1 87 ? -3.998 18.661 11.155 1.00 75.69 87 ALA A O 1
ATOM 707 N N . CYS A 1 88 ? -1.853 19.218 11.553 1.00 74.50 88 CYS A N 1
ATOM 708 C CA . CYS A 1 88 ? -2.171 20.230 12.555 1.00 74.50 88 CYS A CA 1
ATOM 709 C C . CYS A 1 88 ? -3.036 21.329 11.933 1.00 74.50 88 CYS A C 1
ATOM 711 O O . CYS A 1 88 ? -2.731 21.810 10.839 1.00 74.50 88 CYS A O 1
ATOM 713 N N . SER A 1 89 ? -4.080 21.749 12.647 1.00 70.44 89 SER A N 1
ATOM 714 C CA . SER A 1 89 ? -4.906 22.881 12.236 1.00 70.44 89 SER A CA 1
ATOM 715 C C . SER A 1 89 ? -4.051 24.153 12.150 1.00 70.44 89 SER A C 1
ATOM 717 O O . SER A 1 89 ? -3.302 24.427 13.091 1.00 70.44 89 SER A O 1
ATOM 719 N N . PRO A 1 90 ? -4.170 24.958 11.079 1.00 61.97 90 PRO A N 1
ATOM 720 C CA . PRO A 1 90 ? -3.454 26.230 10.966 1.00 61.97 90 PRO A CA 1
ATOM 721 C C . PRO A 1 90 ? -3.880 27.261 12.028 1.00 61.97 90 PRO A C 1
ATOM 723 O O . PRO A 1 90 ? -3.119 28.179 12.306 1.00 61.97 90 PRO A O 1
ATOM 726 N N . ASP A 1 91 ? -5.050 27.081 12.655 1.00 59.84 91 ASP A N 1
ATOM 727 C CA . ASP A 1 91 ? -5.607 27.983 13.678 1.00 59.84 91 ASP A CA 1
ATOM 728 C C . ASP A 1 91 ? -5.134 27.690 15.116 1.00 59.84 91 ASP A C 1
ATOM 730 O O . ASP A 1 91 ? -5.587 28.321 16.071 1.00 59.84 91 ASP A O 1
ATOM 734 N N . GLY A 1 92 ? -4.238 26.718 15.308 1.00 56.03 92 GLY A N 1
ATOM 735 C CA . GLY A 1 92 ? -3.585 26.497 16.595 1.00 56.03 92 GLY A CA 1
ATOM 736 C C . GLY A 1 92 ? -2.284 27.285 16.665 1.00 56.03 92 GLY A C 1
ATOM 737 O O . GLY A 1 92 ? -1.291 26.839 16.096 1.00 56.03 92 GLY A O 1
ATOM 738 N N . ASP A 1 93 ? -2.276 28.420 17.371 1.00 51.16 93 ASP A N 1
ATOM 739 C CA . ASP A 1 93 ? -1.084 29.204 17.732 1.00 51.16 93 ASP A CA 1
ATOM 740 C C . ASP A 1 93 ? -0.033 28.339 18.461 1.00 51.16 93 ASP A C 1
ATOM 742 O O . ASP A 1 93 ? 0.103 28.370 19.684 1.00 51.16 93 ASP A O 1
ATOM 746 N N . ILE A 1 94 ? 0.750 27.554 17.725 1.00 60.00 94 ILE A N 1
ATOM 747 C CA . ILE A 1 94 ? 1.939 26.885 18.251 1.00 60.00 94 ILE A CA 1
ATOM 748 C C . ILE A 1 94 ? 3.141 27.613 17.664 1.00 60.00 94 ILE A C 1
ATOM 750 O O . ILE A 1 94 ? 3.695 27.243 16.629 1.00 60.00 94 ILE A O 1
ATOM 754 N N . LYS A 1 95 ? 3.542 28.687 18.348 1.00 51.34 95 LYS A N 1
ATOM 755 C CA . LYS A 1 95 ? 4.848 29.318 18.145 1.00 51.34 95 LYS A CA 1
ATOM 756 C C . LYS A 1 95 ? 5.914 28.359 18.664 1.00 51.34 95 LYS A C 1
ATOM 758 O O . LYS A 1 95 ? 6.169 28.297 19.863 1.00 51.34 95 LYS A O 1
ATOM 763 N N . ILE A 1 96 ? 6.512 27.591 17.763 1.00 55.16 96 ILE A N 1
ATOM 764 C CA . ILE A 1 96 ? 7.716 26.823 18.070 1.00 55.16 96 ILE A CA 1
ATOM 765 C C . ILE A 1 96 ? 8.884 27.801 17.923 1.00 55.16 96 ILE A C 1
ATOM 767 O O . ILE A 1 96 ? 9.237 28.178 16.806 1.00 55.16 96 ILE A O 1
ATOM 771 N N . ASN A 1 97 ? 9.440 28.270 19.041 1.00 44.66 97 ASN A N 1
ATOM 772 C CA . ASN A 1 97 ? 10.720 28.972 19.011 1.00 44.66 97 ASN A CA 1
ATOM 773 C C . ASN A 1 97 ? 11.811 27.965 18.632 1.00 44.66 97 ASN A C 1
ATOM 775 O O . ASN A 1 97 ? 11.894 26.892 19.227 1.00 44.66 97 ASN A O 1
ATOM 779 N N . CYS A 1 98 ? 12.643 28.323 17.658 1.00 36.19 98 CYS A N 1
ATOM 780 C CA . CYS A 1 98 ? 13.910 27.638 17.441 1.00 36.19 98 CYS A CA 1
ATOM 781 C C . CYS A 1 98 ? 14.875 28.067 18.556 1.00 36.19 98 CYS A C 1
ATOM 783 O O . CYS A 1 98 ? 15.210 29.251 18.625 1.00 36.19 98 CYS A O 1
ATOM 785 N N . GLU A 1 99 ? 15.276 27.133 19.421 1.00 42.12 99 GLU A N 1
ATOM 786 C CA . GLU A 1 99 ? 16.505 27.252 20.224 1.00 42.12 99 GLU A CA 1
ATOM 787 C C . GLU A 1 99 ? 17.718 26.793 19.407 1.00 42.12 99 GLU A C 1
ATOM 789 O O . GLU A 1 99 ? 17.578 25.803 18.647 1.00 42.12 99 GLU A O 1
#

Sequence (99 aa):
RGFQQYLVDYKITVYQHNTKGREVVFEGPEMNKKINLLYDDNHFNVITSLTAAFACSYYCEPCHTPFDHKNNHRCEVTCAACQQTPACSPDGDIKINCE

Radius of gyration: 16.88 Å; chains: 1; bounding box: 37×41×37 Å

Organism: Photinus pyralis (NCBI:txid7054)

Secondary structure (DSSP, 8-state):
--GGGT-TTEEEEEEETTTTTSSEEEEPPP-SEEEEEEEETTEEEEES-HHHHHT-SEEETTTTEEESSTTS---TTS-TTT--SSPPPTTS-------

Foldseek 3Di:
DDPLVVCVQEWEWEAELVVLRQDTPDTGDDHPHYWYWYDDPNDTDTDPDSCVSSVEPDADPVNRDGHHDPPPDDDPCAAPPPRDGRHDDPPDPDPDDDD
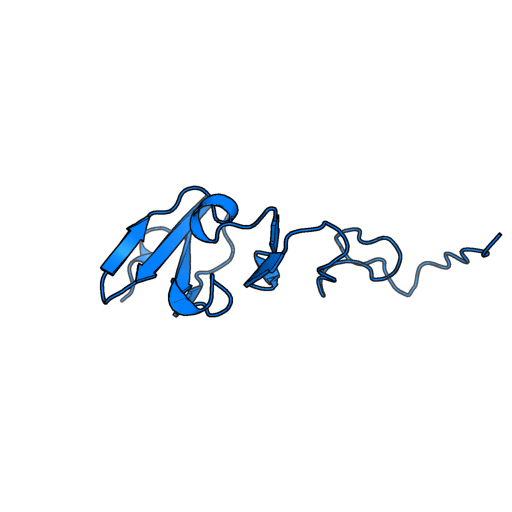
pLDDT: mean 85.64, std 14.25, range [36.19, 97.38]